Protein AF-A0A7X8KTD6-F1 (afdb_monomer_lite)

Sequence (90 aa):
NREKRWQKVMLEEGLFNNTDQHIITYDEDYWLKNAFANYNRPGFNRRKVKGVQLATNFANSDWYKFYLAVKWYKKKFFQACRDNQLDIPN

Secondary structure (DSSP, 8-state):
-HHHHHHHHHHHTTSS-GGGHHHHS--TTHHHHHHBTT--HHHHTSSS--S--B-TTGGGSHHHHHHHHHHHHHHHHHHHHHHTT-----

Structure (mmCIF, N/CA/C/O backbone):
data_AF-A0A7X8KTD6-F1
#
_entry.id   AF-A0A7X8KTD6-F1
#
loop_
_atom_site.group_PDB
_atom_site.id
_atom_site.type_symbol
_atom_site.label_atom_id
_atom_site.label_alt_id
_atom_site.label_comp_id
_atom_site.label_asym_id
_atom_site.label_entity_id
_atom_site.label_seq_id
_atom_site.pdbx_PDB_ins_code
_atom_site.Cartn_x
_atom_site.Cartn_y
_atom_site.Cartn_z
_atom_site.occupancy
_atom_site.B_iso_or_equiv
_atom_site.auth_seq_id
_atom_site.auth_comp_id
_atom_site.auth_asym_id
_atom_site.auth_atom_id
_atom_site.pdbx_PDB_model_num
ATOM 1 N N . ASN A 1 1 ? -7.478 23.291 14.080 1.00 71.00 1 ASN A N 1
ATOM 2 C CA . ASN A 1 1 ? -7.769 21.925 13.590 1.00 71.00 1 ASN A CA 1
ATOM 3 C C . ASN A 1 1 ? -8.812 21.985 12.477 1.00 71.00 1 ASN A C 1
ATOM 5 O O . ASN A 1 1 ? -9.999 22.025 12.769 1.00 71.00 1 ASN A O 1
ATOM 9 N N . ARG A 1 2 ? -8.371 22.110 11.217 1.00 86.12 2 ARG A N 1
ATOM 10 C CA . ARG A 1 2 ? -9.234 22.295 10.030 1.00 86.12 2 ARG A CA 1
ATOM 11 C C . ARG A 1 2 ? -9.948 20.999 9.633 1.00 86.12 2 ARG A C 1
ATOM 13 O O . ARG A 1 2 ? -11.137 21.030 9.356 1.00 86.12 2 ARG A O 1
ATOM 20 N N . GLU A 1 3 ? -9.241 19.877 9.682 1.00 86.56 3 GLU A N 1
ATOM 21 C CA . GLU A 1 3 ? -9.749 18.552 9.305 1.00 86.56 3 GLU A CA 1
ATOM 22 C C . GLU A 1 3 ? -10.917 18.097 10.191 1.00 86.56 3 GLU A C 1
ATOM 24 O O . GLU A 1 3 ? -11.984 17.776 9.684 1.00 86.56 3 GLU A O 1
ATOM 29 N N . LYS A 1 4 ? -10.789 18.235 11.519 1.00 88.06 4 LYS A N 1
ATOM 30 C CA . LYS A 1 4 ? -11.882 17.940 12.465 1.00 88.06 4 LYS A CA 1
ATOM 31 C C . LYS A 1 4 ? -13.151 18.763 12.218 1.00 88.06 4 LYS A C 1
ATOM 33 O O . LYS A 1 4 ? -14.248 18.291 12.490 1.00 88.06 4 LYS A O 1
ATOM 38 N N . ARG A 1 5 ? -13.015 20.002 11.724 1.00 91.50 5 ARG A N 1
ATOM 39 C CA . ARG A 1 5 ? -14.175 20.837 11.370 1.00 91.50 5 ARG A CA 1
ATOM 40 C C . ARG A 1 5 ? -14.870 20.301 10.121 1.00 91.50 5 ARG A C 1
ATOM 42 O O . ARG A 1 5 ? -16.089 20.237 10.114 1.00 91.50 5 ARG A O 1
ATOM 49 N N . TRP A 1 6 ? -14.107 19.874 9.117 1.00 90.62 6 TRP A N 1
ATOM 50 C CA . TRP A 1 6 ? -14.662 19.246 7.916 1.00 90.62 6 TRP A CA 1
ATOM 51 C C . TRP A 1 6 ? -15.331 17.905 8.210 1.00 90.62 6 TRP A C 1
ATOM 53 O O . TRP A 1 6 ? -16.445 17.694 7.752 1.00 90.62 6 TRP A O 1
ATOM 63 N N . GLN A 1 7 ? -14.714 17.051 9.032 1.00 90.94 7 GLN A N 1
ATOM 64 C CA . GLN A 1 7 ? -15.328 15.798 9.491 1.00 90.94 7 GLN A CA 1
ATOM 65 C C . GLN A 1 7 ? -16.678 16.051 10.169 1.00 90.94 7 GLN A C 1
ATOM 67 O O . GLN A 1 7 ? -17.657 15.378 9.870 1.00 90.94 7 GLN A O 1
ATOM 72 N N . LYS A 1 8 ? -16.742 17.062 11.045 1.00 91.56 8 LYS A N 1
ATOM 73 C CA . LYS A 1 8 ? -17.980 17.451 11.721 1.00 91.56 8 LYS A CA 1
ATOM 74 C C . LYS A 1 8 ? -19.058 17.905 10.728 1.00 91.56 8 LYS A C 1
ATOM 76 O O . LYS A 1 8 ? -20.159 17.376 10.782 1.00 91.56 8 LYS A O 1
ATOM 81 N N . VAL A 1 9 ? -18.727 18.813 9.806 1.00 93.88 9 VAL A N 1
ATOM 82 C CA . VAL A 1 9 ? -19.666 19.286 8.768 1.00 93.88 9 VAL A CA 1
ATOM 83 C C . VAL A 1 9 ? -20.180 18.121 7.922 1.00 93.88 9 VAL A C 1
ATOM 85 O O . VAL A 1 9 ? -21.372 18.007 7.687 1.00 93.88 9 VAL A O 1
ATOM 88 N N . MET A 1 10 ? -19.301 17.209 7.508 1.00 92.88 10 MET A N 1
ATOM 89 C CA . MET A 1 10 ? -19.682 16.041 6.712 1.00 92.88 10 MET A CA 1
ATOM 90 C C . MET A 1 10 ? -20.676 15.108 7.426 1.00 92.88 10 MET A C 1
ATOM 92 O O . MET A 1 10 ? -21.538 14.530 6.767 1.00 92.88 10 MET A O 1
ATOM 96 N N . LEU A 1 11 ? -20.569 14.973 8.752 1.00 92.12 11 LEU A N 1
ATOM 97 C CA . LEU A 1 11 ? -21.515 14.206 9.569 1.00 92.12 11 LEU A CA 1
ATOM 98 C C . LEU A 1 11 ? -22.831 14.969 9.798 1.00 92.12 11 LEU A C 1
ATOM 100 O O . LEU A 1 11 ? -23.899 14.370 9.729 1.00 92.12 11 LEU A O 1
ATOM 104 N N . GLU A 1 12 ? -22.762 16.278 10.062 1.00 94.31 12 GLU A N 1
ATOM 105 C CA . GLU A 1 12 ? -23.941 17.134 10.285 1.00 94.31 12 GLU A CA 1
ATOM 106 C C . GLU A 1 12 ? -24.823 17.243 9.034 1.00 94.31 12 GLU A C 1
ATOM 108 O O . GLU A 1 12 ? -26.044 17.179 9.141 1.00 94.31 12 GLU A O 1
ATOM 113 N N . GLU A 1 13 ? -24.212 17.324 7.850 1.00 95.44 13 GLU A N 1
ATOM 114 C CA . GLU A 1 13 ? -24.910 17.380 6.558 1.00 95.44 13 GLU A CA 1
ATOM 115 C C . GLU A 1 13 ? -25.357 15.994 6.049 1.00 95.44 13 GLU A C 1
ATOM 117 O O . GLU A 1 13 ? -25.906 15.876 4.955 1.00 95.44 13 GLU A O 1
ATOM 122 N N . GLY A 1 14 ? -25.102 14.918 6.807 1.00 92.06 14 GLY A N 1
ATOM 123 C CA . GLY A 1 14 ? -25.501 13.556 6.441 1.00 92.06 14 GLY A CA 1
ATOM 124 C C . GLY A 1 14 ? -24.782 12.981 5.215 1.00 92.06 14 GLY A C 1
ATOM 125 O O . GLY A 1 14 ? -25.247 11.996 4.644 1.00 92.06 14 GLY A O 1
ATOM 126 N N . LEU A 1 15 ? -23.649 13.568 4.806 1.00 92.25 15 LEU A N 1
ATOM 127 C CA . LEU A 1 15 ? -22.806 13.038 3.724 1.00 92.25 15 LEU A CA 1
ATOM 128 C C . LEU A 1 15 ? -22.128 11.725 4.133 1.00 92.25 15 LEU A C 1
ATOM 130 O O . LEU A 1 15 ? -21.853 10.875 3.290 1.00 92.25 15 LEU A O 1
ATOM 134 N N . PHE A 1 16 ? -21.870 11.585 5.432 1.00 91.44 16 PHE A N 1
ATOM 135 C CA . PHE A 1 16 ? -21.366 10.385 6.082 1.00 91.44 16 PHE A CA 1
ATOM 136 C C . PHE A 1 16 ? -22.103 10.179 7.402 1.00 91.44 16 PHE A C 1
ATOM 138 O O . PHE A 1 16 ? -22.690 11.107 7.960 1.00 91.44 16 PHE A O 1
ATOM 145 N N . ASN A 1 17 ? -22.042 8.966 7.935 1.00 90.00 17 ASN A N 1
ATOM 146 C CA . ASN A 1 17 ? -22.559 8.644 9.258 1.00 90.00 17 ASN A CA 1
ATOM 147 C C . ASN A 1 17 ? -21.427 8.194 10.198 1.00 90.00 17 ASN A C 1
ATOM 149 O O . ASN A 1 17 ? -20.280 8.005 9.799 1.00 90.00 17 ASN A O 1
ATOM 153 N N . ASN A 1 18 ? -21.748 7.987 11.477 1.00 85.06 18 ASN A N 1
ATOM 154 C CA . ASN A 1 18 ? -20.753 7.604 12.487 1.00 85.06 18 ASN A CA 1
ATOM 155 C C . ASN A 1 18 ? -20.072 6.244 12.217 1.00 85.06 18 ASN A C 1
ATOM 157 O O . ASN A 1 18 ? -19.027 5.962 12.799 1.00 85.06 18 ASN A O 1
ATOM 161 N N . THR A 1 19 ? -20.631 5.392 11.350 1.00 86.75 19 THR A N 1
ATOM 162 C CA . THR A 1 19 ? -19.999 4.123 10.943 1.00 86.75 19 THR A CA 1
ATOM 163 C C . THR A 1 19 ? -18.934 4.323 9.856 1.00 86.75 19 THR A C 1
ATOM 165 O O . THR A 1 19 ? -17.995 3.530 9.741 1.00 86.75 19 THR A O 1
ATOM 168 N N . ASP A 1 20 ? -18.975 5.459 9.157 1.00 86.50 20 ASP A N 1
ATOM 169 C CA . ASP A 1 20 ? -18.012 5.860 8.127 1.00 86.50 20 ASP A CA 1
ATOM 170 C C . ASP A 1 20 ? -16.753 6.514 8.711 1.00 86.50 20 ASP A C 1
ATOM 172 O O . ASP A 1 20 ? -15.958 7.118 7.990 1.00 86.50 20 ASP A O 1
ATOM 176 N N . GLN A 1 21 ? -16.526 6.384 10.024 1.00 80.94 21 GLN A N 1
ATOM 177 C CA . GLN A 1 21 ? -15.384 6.992 10.710 1.00 80.94 21 GLN A CA 1
ATOM 178 C C . GLN A 1 21 ? -14.043 6.632 10.048 1.00 80.94 21 GLN A C 1
ATOM 180 O O . GLN A 1 21 ? -13.132 7.457 9.998 1.00 80.94 21 GLN A O 1
ATOM 185 N N . HIS A 1 22 ? -13.944 5.414 9.510 1.00 77.25 22 HIS A N 1
ATOM 186 C CA . HIS A 1 22 ? -12.781 4.893 8.793 1.00 77.25 22 HIS A CA 1
ATOM 187 C C . HIS A 1 22 ? -12.550 5.542 7.414 1.00 77.25 22 HIS A C 1
ATOM 189 O O . HIS A 1 22 ? -11.442 5.465 6.895 1.00 77.25 22 HIS A O 1
ATOM 195 N N . ILE A 1 23 ? -13.570 6.181 6.831 1.00 79.56 23 ILE A N 1
ATOM 196 C CA . ILE A 1 23 ? -13.503 6.901 5.550 1.00 79.56 23 ILE A CA 1
ATOM 197 C C . ILE A 1 23 ? -13.136 8.368 5.788 1.00 79.56 23 ILE A C 1
ATOM 199 O O . ILE A 1 23 ? -12.311 8.933 5.075 1.00 79.56 23 ILE A O 1
ATOM 203 N N . ILE A 1 24 ? -13.730 8.989 6.811 1.00 84.50 24 ILE A N 1
ATOM 204 C CA . ILE A 1 24 ? -13.527 10.415 7.110 1.00 84.50 24 ILE A CA 1
ATOM 205 C C . ILE A 1 24 ? -12.265 10.690 7.937 1.00 84.50 24 ILE A C 1
ATOM 207 O O . ILE A 1 24 ? -11.856 11.845 8.067 1.00 84.50 24 ILE A O 1
ATOM 211 N N . THR A 1 25 ? -11.647 9.656 8.513 1.00 83.38 25 THR A N 1
ATOM 212 C CA . THR A 1 25 ? -10.391 9.773 9.264 1.00 83.38 25 THR A CA 1
ATOM 213 C C . THR A 1 25 ? -9.240 9.273 8.411 1.00 83.38 25 THR A C 1
ATOM 215 O O . THR A 1 25 ? -9.171 8.089 8.092 1.00 83.38 25 THR A O 1
ATOM 218 N N . TYR A 1 26 ? -8.309 10.164 8.073 1.00 83.31 26 TYR A N 1
ATOM 219 C CA . TYR A 1 26 ? -7.099 9.763 7.374 1.00 83.31 26 TYR A CA 1
ATOM 220 C C . TYR A 1 26 ? -6.173 8.972 8.309 1.00 83.31 26 TYR A C 1
ATOM 222 O O . TYR A 1 26 ? -5.703 9.487 9.324 1.00 83.31 26 TYR A O 1
ATOM 230 N N . ASP A 1 27 ? -5.901 7.717 7.953 1.00 88.88 27 ASP A N 1
ATOM 231 C CA . ASP A 1 27 ? -4.876 6.882 8.578 1.00 88.88 27 ASP A CA 1
ATOM 232 C C . ASP A 1 27 ? -3.749 6.650 7.569 1.00 88.88 27 ASP A C 1
ATOM 234 O O . ASP A 1 27 ? -3.862 5.836 6.652 1.00 88.88 27 ASP A O 1
ATOM 238 N N . GLU A 1 28 ? -2.650 7.381 7.752 1.00 89.75 28 GLU A N 1
ATOM 239 C CA . GLU A 1 28 ? -1.465 7.322 6.886 1.00 89.75 28 GLU A CA 1
ATOM 240 C C . GLU A 1 28 ? -0.873 5.908 6.757 1.00 89.75 28 GLU A C 1
ATOM 242 O O . GLU A 1 28 ? -0.257 5.581 5.743 1.00 89.75 28 GLU A O 1
ATOM 247 N N . ASP A 1 29 ? -1.102 5.055 7.756 1.00 93.44 29 ASP A N 1
ATOM 248 C CA . ASP A 1 29 ? -0.547 3.709 7.832 1.00 93.44 29 ASP A CA 1
ATOM 249 C C . ASP A 1 29 ? -1.567 2.626 7.430 1.00 93.44 29 ASP A C 1
ATOM 251 O O . ASP A 1 29 ? -1.259 1.434 7.511 1.00 93.44 29 ASP A O 1
ATOM 255 N N . TYR A 1 30 ? -2.774 3.005 6.989 1.00 92.88 30 TYR A N 1
ATOM 256 C CA . TYR A 1 30 ? -3.892 2.086 6.729 1.00 92.88 30 TYR A CA 1
ATOM 257 C C . TYR A 1 30 ? -3.511 0.928 5.795 1.00 92.88 30 TYR A C 1
ATOM 259 O O . TYR A 1 30 ? -3.710 -0.247 6.114 1.00 92.88 30 TYR A O 1
ATOM 267 N N . TRP A 1 31 ? -2.890 1.235 4.653 1.00 94.81 31 TRP A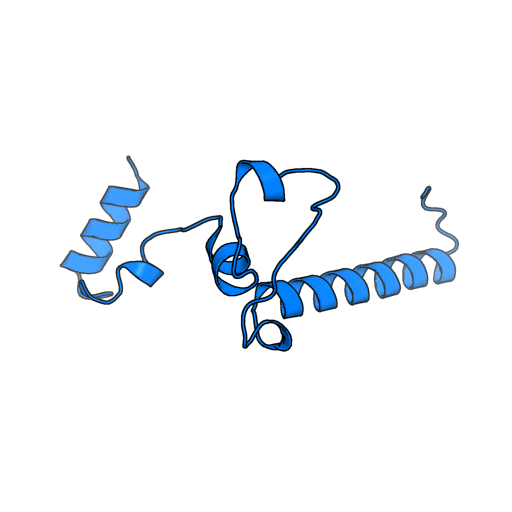 N 1
ATOM 268 C CA . TRP A 1 31 ? -2.464 0.215 3.690 1.00 94.81 31 TRP A CA 1
ATOM 269 C C . TRP A 1 31 ? -1.406 -0.732 4.259 1.00 94.81 31 TRP A C 1
ATOM 271 O O . TRP A 1 31 ? -1.436 -1.925 3.960 1.00 94.81 31 TRP A O 1
ATOM 281 N N . LEU A 1 32 ? -0.493 -0.232 5.095 1.00 95.56 32 LEU A N 1
ATOM 282 C CA . LEU A 1 32 ? 0.547 -1.049 5.722 1.00 95.56 32 LEU A CA 1
ATOM 283 C C . LEU A 1 32 ? -0.038 -1.966 6.801 1.00 95.56 32 LEU A C 1
ATOM 285 O O . LEU A 1 32 ? 0.295 -3.150 6.827 1.00 95.56 32 LEU A O 1
ATOM 289 N N . LYS A 1 33 ? -0.950 -1.450 7.634 1.00 95.38 33 LYS A N 1
ATOM 290 C CA . LYS A 1 33 ? -1.675 -2.228 8.653 1.00 95.38 33 LYS A CA 1
ATOM 291 C C . LYS A 1 33 ? -2.467 -3.381 8.037 1.00 95.38 33 LYS A C 1
ATOM 293 O O . LYS A 1 33 ? -2.457 -4.480 8.575 1.00 95.38 33 LYS A O 1
ATOM 298 N N . ASN A 1 34 ? -3.101 -3.151 6.886 1.00 95.06 34 ASN A N 1
ATOM 299 C CA . ASN A 1 34 ? -3.866 -4.187 6.186 1.00 95.06 34 ASN A CA 1
ATOM 300 C C . ASN A 1 34 ? -2.992 -5.194 5.430 1.00 95.06 34 ASN A C 1
ATOM 302 O O . ASN A 1 34 ? -3.423 -6.315 5.174 1.00 95.06 34 ASN A O 1
ATOM 306 N N . ALA A 1 35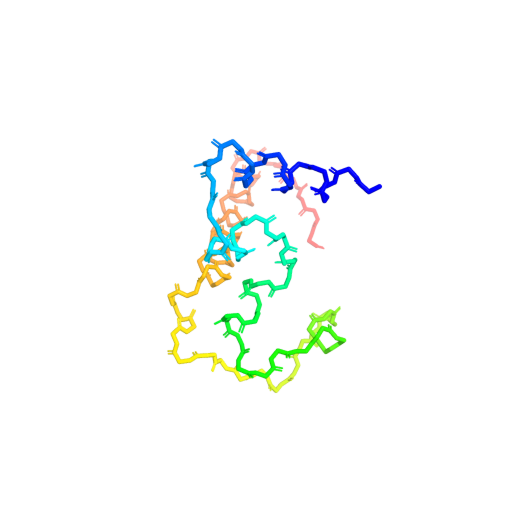 ? -1.776 -4.810 5.042 1.00 97.25 35 ALA A N 1
ATOM 307 C CA . ALA A 1 35 ? -0.876 -5.677 4.292 1.00 97.25 35 ALA A CA 1
ATOM 308 C C . ALA A 1 35 ? -0.018 -6.577 5.199 1.00 97.25 35 ALA A C 1
ATOM 310 O O . ALA A 1 35 ? 0.334 -7.692 4.807 1.00 97.25 35 ALA A O 1
ATOM 311 N N . PHE A 1 36 ? 0.321 -6.129 6.408 1.00 97.38 36 PHE A N 1
ATOM 312 C CA . PHE A 1 36 ? 1.299 -6.805 7.259 1.00 97.38 36 PHE A CA 1
ATOM 313 C C . PHE A 1 36 ? 0.748 -7.094 8.655 1.00 97.38 36 PHE A C 1
ATOM 315 O O . PHE A 1 36 ? 0.437 -6.180 9.415 1.00 97.38 36 PHE A O 1
ATOM 322 N N . ALA A 1 37 ? 0.709 -8.375 9.026 1.00 97.00 37 ALA A N 1
ATOM 323 C CA . ALA A 1 37 ? 0.185 -8.844 10.309 1.00 97.00 37 ALA A CA 1
ATOM 324 C C . ALA A 1 37 ? 0.990 -8.331 11.516 1.00 97.00 37 ALA A C 1
ATOM 326 O O . ALA A 1 37 ? 0.450 -8.193 12.609 1.00 97.00 37 ALA A O 1
ATOM 327 N N . ASN A 1 38 ? 2.276 -8.025 11.322 1.00 97.00 38 ASN A N 1
ATOM 328 C CA . ASN A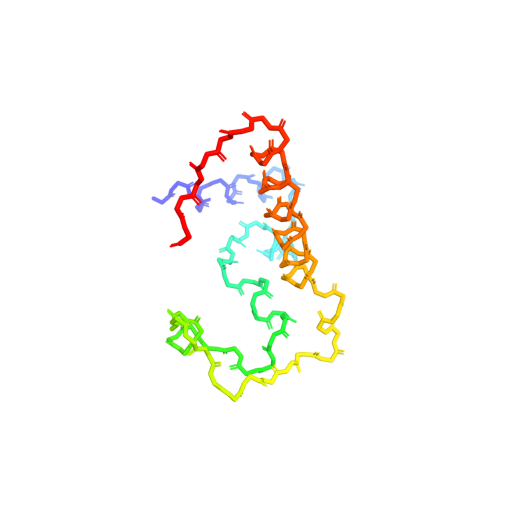 1 38 ? 3.164 -7.501 12.359 1.00 97.00 38 ASN A CA 1
ATOM 329 C C . ASN A 1 38 ? 3.576 -6.040 12.129 1.00 97.00 38 ASN A C 1
ATOM 331 O O . ASN A 1 38 ? 4.677 -5.631 12.524 1.00 97.00 38 ASN A O 1
ATOM 335 N N . TYR A 1 39 ? 2.712 -5.258 11.471 1.00 96.38 39 TYR A N 1
ATOM 336 C CA . TYR A 1 39 ? 2.969 -3.844 11.231 1.00 96.38 39 TYR A CA 1
ATOM 337 C C . TYR A 1 39 ? 3.299 -3.103 12.532 1.00 96.38 39 TYR A C 1
ATOM 339 O O . TYR A 1 39 ? 2.566 -3.151 13.518 1.00 96.38 39 TYR A O 1
ATOM 347 N N . ASN A 1 40 ? 4.406 -2.369 12.509 1.00 95.06 40 ASN A N 1
ATOM 348 C CA . ASN A 1 40 ? 4.725 -1.365 13.509 1.00 95.06 40 ASN A CA 1
ATOM 349 C C . ASN A 1 40 ? 5.485 -0.224 12.835 1.00 95.06 40 ASN A C 1
ATOM 351 O O . ASN A 1 40 ? 6.451 -0.445 12.101 1.00 95.06 40 ASN A O 1
ATOM 355 N N . ARG A 1 41 ? 5.065 1.008 13.103 1.00 94.38 41 ARG A N 1
ATOM 356 C CA . ARG A 1 41 ? 5.606 2.189 12.429 1.00 94.38 41 ARG A CA 1
ATOM 357 C C . ARG A 1 41 ? 7.135 2.331 12.547 1.00 94.38 41 ARG A C 1
ATOM 359 O O . ARG A 1 41 ? 7.787 2.519 11.520 1.00 94.38 41 ARG A O 1
ATOM 366 N N . PRO A 1 42 ? 7.765 2.171 13.731 1.00 93.56 42 PRO A N 1
ATOM 367 C CA . PRO A 1 42 ? 9.216 2.339 13.857 1.00 93.56 42 PRO A CA 1
ATOM 368 C C . PRO A 1 42 ? 10.036 1.307 13.066 1.00 93.56 42 PRO A C 1
ATOM 370 O O . PRO A 1 42 ? 11.115 1.623 12.563 1.00 93.56 42 PRO A O 1
ATOM 373 N N . GLY A 1 43 ? 9.553 0.067 12.961 1.00 93.44 43 GLY A N 1
ATOM 374 C CA . GL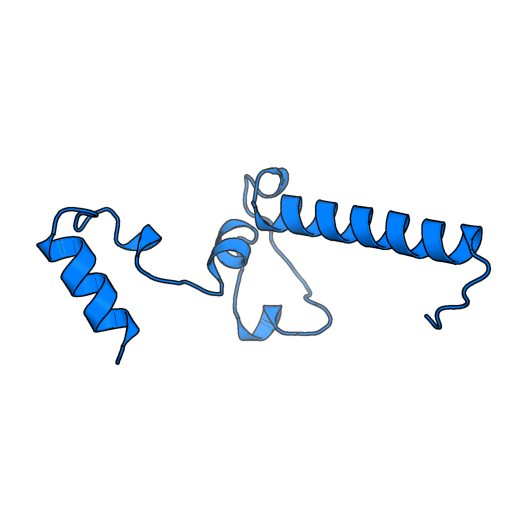Y A 1 43 ? 10.205 -1.001 12.207 1.00 93.44 43 GLY A CA 1
ATOM 375 C C . GLY A 1 43 ? 10.003 -0.864 10.701 1.00 93.44 43 GLY A C 1
ATOM 376 O O . GLY A 1 43 ? 10.943 -1.098 9.940 1.00 93.44 43 GLY A O 1
ATOM 377 N N . PHE A 1 44 ? 8.810 -0.440 10.281 1.00 94.12 44 PHE A N 1
ATOM 378 C CA . PHE A 1 44 ? 8.444 -0.302 8.871 1.00 94.12 44 PHE A CA 1
ATOM 379 C C . PHE A 1 44 ? 8.953 0.990 8.221 1.00 94.12 44 PHE A C 1
ATOM 381 O O . PHE A 1 44 ? 9.160 1.011 7.012 1.00 94.12 44 PHE A O 1
ATOM 388 N N . ASN A 1 45 ? 9.284 2.017 9.007 1.00 92.12 45 ASN A N 1
ATOM 389 C CA . ASN A 1 45 ? 9.955 3.227 8.515 1.00 92.12 45 ASN A CA 1
ATOM 390 C C . ASN A 1 45 ? 11.450 3.029 8.198 1.00 92.12 45 ASN A C 1
ATOM 392 O O . ASN A 1 45 ? 12.131 3.958 7.762 1.00 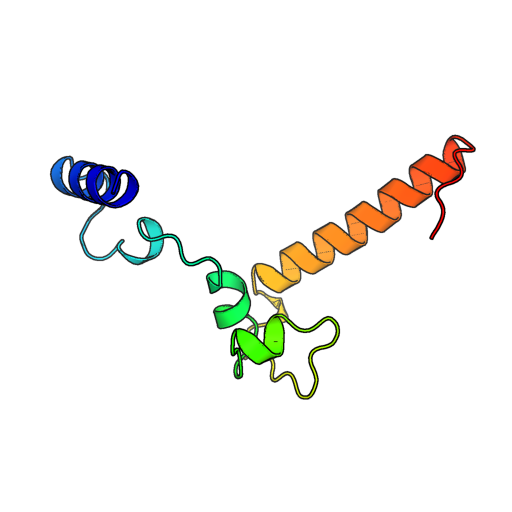92.12 45 ASN A O 1
ATOM 396 N N . ARG A 1 46 ? 12.007 1.834 8.426 1.00 92.50 46 ARG A N 1
ATOM 397 C CA . ARG A 1 46 ? 13.411 1.538 8.111 1.00 92.50 46 ARG A CA 1
ATOM 398 C C . ARG A 1 46 ? 13.584 1.271 6.619 1.00 92.50 46 ARG A C 1
ATOM 400 O O . ARG A 1 46 ? 12.752 0.629 5.991 1.00 92.50 46 ARG A O 1
ATOM 407 N N . ARG A 1 47 ? 14.758 1.623 6.076 1.00 89.94 47 ARG A N 1
ATOM 408 C CA . ARG A 1 47 ? 15.131 1.333 4.672 1.00 89.94 47 ARG A CA 1
ATOM 409 C C . ARG A 1 47 ? 14.988 -0.149 4.297 1.00 89.94 47 ARG A C 1
ATOM 411 O O . ARG A 1 47 ? 14.722 -0.468 3.142 1.00 89.94 47 ARG A O 1
ATOM 418 N N . LYS A 1 48 ? 15.218 -1.052 5.254 1.00 92.38 48 LYS A N 1
ATOM 419 C CA . LYS A 1 48 ? 14.977 -2.491 5.119 1.00 92.38 48 LYS A CA 1
ATOM 420 C C . LYS A 1 48 ? 14.196 -2.972 6.336 1.00 92.38 48 LYS A C 1
ATOM 422 O O . LYS A 1 48 ? 14.677 -2.837 7.462 1.00 92.38 48 LYS A O 1
ATOM 427 N N . VAL A 1 49 ? 13.038 -3.571 6.092 1.00 92.06 49 VAL A N 1
ATOM 428 C CA . VAL A 1 49 ? 12.212 -4.212 7.120 1.00 92.06 49 VAL A CA 1
ATOM 429 C C . VAL A 1 49 ? 12.569 -5.698 7.155 1.00 92.06 49 VAL A C 1
ATOM 431 O O . VAL A 1 49 ? 12.616 -6.350 6.113 1.00 92.06 49 VAL A O 1
ATOM 434 N N . LYS A 1 50 ? 12.889 -6.233 8.337 1.00 93.00 50 LYS A N 1
ATOM 435 C CA . LYS A 1 50 ? 13.242 -7.649 8.539 1.00 93.00 50 LYS A CA 1
ATOM 436 C C . LYS A 1 50 ? 12.121 -8.361 9.293 1.00 93.00 50 LYS A C 1
ATOM 438 O O . LYS A 1 50 ? 11.486 -7.744 10.140 1.00 93.00 50 LYS A O 1
ATOM 443 N N . GLY A 1 51 ? 11.923 -9.653 9.016 1.00 94.00 51 GLY A N 1
ATOM 444 C CA . GLY A 1 51 ? 10.952 -10.486 9.740 1.00 94.00 51 GLY A CA 1
ATOM 445 C C . GLY A 1 51 ? 9.492 -10.107 9.482 1.00 94.00 51 GLY A C 1
ATOM 446 O O . GLY A 1 51 ? 8.667 -10.208 10.381 1.00 94.00 51 GLY A O 1
ATOM 447 N N . VAL A 1 52 ? 9.178 -9.615 8.283 1.00 94.31 52 VAL A N 1
ATOM 448 C CA . VAL A 1 52 ? 7.815 -9.225 7.905 1.00 94.31 52 VAL A CA 1
ATOM 449 C C . VAL A 1 52 ? 6.891 -10.444 7.917 1.00 94.31 52 VAL A C 1
ATOM 451 O O . VAL A 1 52 ? 7.225 -11.479 7.343 1.00 94.31 52 VAL A O 1
ATOM 454 N N . GLN A 1 53 ? 5.721 -10.297 8.531 1.00 97.56 53 GLN A N 1
ATOM 455 C CA . GLN A 1 53 ? 4.629 -11.263 8.473 1.00 97.56 53 GLN A CA 1
ATOM 456 C C . GLN A 1 53 ? 3.517 -10.680 7.605 1.00 97.56 53 GLN A C 1
ATOM 458 O O . GLN A 1 53 ? 3.015 -9.587 7.869 1.00 97.56 53 GLN A O 1
ATOM 463 N N . LEU A 1 54 ? 3.158 -11.391 6.541 1.00 97.38 54 LEU A N 1
ATOM 464 C CA . LEU A 1 54 ? 2.106 -10.968 5.623 1.00 97.38 54 LEU A CA 1
ATOM 465 C C . LEU A 1 54 ? 0.733 -11.193 6.260 1.00 97.38 54 LEU A C 1
ATOM 467 O O . LEU A 1 54 ? 0.529 -12.186 6.957 1.00 97.38 54 LEU A O 1
ATOM 471 N N . ALA A 1 55 ? -0.212 -10.295 5.999 1.00 97.12 55 ALA A N 1
ATOM 472 C CA . ALA A 1 55 ? -1.616 -10.570 6.273 1.00 97.12 55 ALA A CA 1
ATOM 473 C C . ALA A 1 55 ? -2.134 -11.688 5.348 1.00 97.12 55 ALA A C 1
ATOM 475 O O . ALA A 1 55 ? -1.636 -11.870 4.233 1.00 97.12 55 ALA A O 1
ATOM 476 N N . THR A 1 56 ? -3.170 -12.414 5.776 1.00 96.88 56 THR A N 1
ATOM 477 C CA . THR A 1 56 ? -3.758 -13.544 5.029 1.00 96.88 56 THR A CA 1
ATOM 478 C C . THR A 1 56 ? -4.133 -13.179 3.588 1.00 96.88 56 THR A C 1
ATOM 480 O O . THR A 1 56 ? -3.965 -13.978 2.672 1.00 96.88 56 THR A O 1
ATOM 483 N N . ASN A 1 57 ? -4.608 -11.954 3.363 1.00 94.50 57 ASN A N 1
ATOM 484 C CA . ASN A 1 57 ? -5.036 -11.437 2.064 1.00 94.50 57 ASN A CA 1
ATOM 485 C C . ASN A 1 57 ? -4.008 -10.487 1.419 1.00 94.50 57 ASN A C 1
ATOM 487 O O . ASN A 1 57 ? -4.383 -9.677 0.571 1.00 94.50 57 ASN A O 1
ATOM 491 N N . PHE A 1 58 ? -2.724 -10.574 1.784 1.00 97.12 58 PHE A N 1
ATOM 492 C CA . PHE A 1 58 ? -1.680 -9.645 1.333 1.00 97.12 58 PHE A CA 1
ATOM 493 C C . PHE A 1 58 ? -1.658 -9.414 -0.183 1.00 97.12 58 PHE A C 1
ATOM 495 O O . PHE A 1 58 ? -1.578 -8.267 -0.624 1.00 97.12 58 PHE A O 1
ATOM 502 N N . ALA A 1 59 ? -1.789 -10.476 -0.985 1.00 96.56 59 ALA A N 1
ATOM 503 C CA . ALA A 1 59 ? -1.790 -10.387 -2.448 1.00 96.56 59 ALA A CA 1
ATOM 504 C C . ALA A 1 59 ? -2.935 -9.519 -3.013 1.00 96.56 59 ALA A C 1
ATOM 506 O O . ALA A 1 59 ? -2.824 -8.990 -4.116 1.00 96.56 59 ALA A O 1
ATOM 507 N N . ASN A 1 60 ? -4.011 -9.336 -2.247 1.00 96.44 60 ASN A N 1
ATOM 508 C CA . ASN A 1 60 ? -5.158 -8.508 -2.611 1.00 96.44 60 ASN A CA 1
ATOM 509 C C . ASN A 1 60 ? -5.150 -7.134 -1.922 1.00 96.44 60 ASN A C 1
ATOM 511 O O . ASN A 1 60 ? -6.049 -6.332 -2.183 1.00 96.44 60 ASN A O 1
ATOM 515 N N . SER A 1 61 ? -4.158 -6.848 -1.071 1.00 97.12 61 SER A N 1
ATOM 516 C CA . SER A 1 61 ? -4.035 -5.569 -0.367 1.00 97.12 61 SER A CA 1
ATOM 517 C C . SER A 1 61 ? -3.745 -4.413 -1.327 1.00 97.12 61 SER A C 1
ATOM 519 O O . SER A 1 61 ? -3.045 -4.571 -2.333 1.00 97.12 61 SER A O 1
ATOM 521 N N . ASP A 1 62 ? -4.240 -3.224 -0.989 1.00 96.56 62 ASP A N 1
ATOM 522 C CA . ASP A 1 62 ? -3.982 -2.014 -1.775 1.00 96.56 62 ASP A CA 1
ATOM 523 C C . ASP A 1 62 ? -2.498 -1.652 -1.789 1.00 96.56 62 ASP A C 1
ATOM 525 O O . ASP A 1 62 ? -1.971 -1.251 -2.826 1.00 96.56 62 ASP A O 1
ATOM 529 N N . TRP A 1 63 ? -1.788 -1.914 -0.686 1.00 96.00 63 TRP A N 1
ATOM 530 C CA . TRP A 1 63 ? -0.337 -1.771 -0.633 1.00 96.00 63 TRP A CA 1
ATOM 531 C C . TRP A 1 63 ? 0.362 -2.608 -1.709 1.00 96.00 63 TRP A C 1
ATOM 533 O O . TRP A 1 63 ? 1.232 -2.102 -2.419 1.00 96.00 63 TRP A O 1
ATOM 543 N N . TYR A 1 64 ? -0.007 -3.886 -1.854 1.00 97.00 64 TYR A N 1
ATOM 544 C CA . TYR A 1 64 ? 0.658 -4.775 -2.806 1.00 97.00 64 TYR A CA 1
ATOM 545 C C . TYR A 1 64 ? 0.339 -4.388 -4.251 1.00 97.00 64 TYR A C 1
ATOM 547 O O . TYR A 1 64 ? 1.239 -4.342 -5.091 1.00 97.00 64 TYR A O 1
ATOM 555 N N . LYS A 1 65 ? -0.914 -4.014 -4.533 1.00 97.62 65 LYS A N 1
ATOM 556 C CA . LYS A 1 65 ? -1.321 -3.478 -5.842 1.00 97.62 65 LYS A CA 1
ATOM 557 C C . LYS A 1 65 ? -0.556 -2.199 -6.183 1.00 97.62 65 LYS A C 1
ATOM 559 O O . LYS A 1 65 ? -0.021 -2.083 -7.285 1.00 97.62 65 LYS A O 1
ATOM 564 N N . PHE A 1 66 ? -0.437 -1.274 -5.230 1.00 96.69 66 PHE A N 1
ATOM 565 C CA . PHE A 1 66 ? 0.360 -0.060 -5.383 1.00 96.69 66 PHE A CA 1
ATOM 566 C C . PHE A 1 66 ? 1.835 -0.381 -5.646 1.00 96.69 66 PHE A C 1
ATOM 568 O O . PHE A 1 66 ? 2.424 0.140 -6.592 1.00 96.69 66 PHE A O 1
ATOM 575 N N . TYR A 1 67 ? 2.431 -1.287 -4.868 1.00 95.31 67 TYR A N 1
ATOM 576 C CA . TYR A 1 67 ? 3.809 -1.734 -5.066 1.00 95.31 67 TYR A CA 1
ATOM 577 C C . TYR A 1 67 ? 4.034 -2.296 -6.481 1.00 95.31 67 TYR A C 1
ATOM 579 O O . TYR A 1 67 ? 5.015 -1.941 -7.144 1.00 95.31 67 TYR A O 1
ATOM 587 N N . LEU A 1 68 ? 3.113 -3.131 -6.974 1.00 97.25 68 LEU A N 1
ATOM 588 C CA . LEU A 1 68 ? 3.159 -3.661 -8.337 1.00 97.25 68 LEU A CA 1
ATOM 589 C C . LEU A 1 68 ? 3.051 -2.548 -9.385 1.00 97.25 68 LEU A C 1
ATOM 591 O O . LEU A 1 68 ? 3.839 -2.537 -10.334 1.00 97.25 68 LEU A O 1
ATOM 595 N N . ALA A 1 69 ? 2.138 -1.592 -9.196 1.00 97.56 69 ALA A N 1
ATOM 596 C CA . ALA A 1 69 ? 1.981 -0.444 -10.084 1.00 97.56 69 ALA A CA 1
ATOM 597 C C . ALA A 1 69 ? 3.257 0.412 -10.138 1.00 97.56 69 ALA A C 1
ATOM 599 O O . ALA A 1 69 ? 3.729 0.738 -11.225 1.00 97.56 69 ALA A O 1
ATOM 600 N N . VAL A 1 70 ? 3.887 0.695 -8.993 1.00 96.31 70 VAL A N 1
ATOM 601 C CA . VAL A 1 70 ? 5.167 1.422 -8.925 1.00 96.31 70 VAL A CA 1
ATOM 602 C C . VAL A 1 70 ? 6.281 0.649 -9.628 1.00 96.31 70 VAL A C 1
ATOM 604 O O . VAL A 1 70 ? 7.062 1.235 -10.381 1.00 96.31 70 VAL A O 1
ATOM 607 N N . LYS A 1 71 ? 6.371 -0.670 -9.419 1.00 95.94 71 LYS A N 1
ATOM 608 C CA . LYS A 1 71 ? 7.370 -1.519 -10.088 1.00 95.94 71 LYS A CA 1
ATOM 609 C C . LYS A 1 71 ? 7.186 -1.497 -11.606 1.00 95.94 71 LYS A C 1
ATOM 611 O O . LYS A 1 71 ? 8.163 -1.362 -12.344 1.00 95.94 71 LYS A O 1
ATOM 616 N N . TRP A 1 72 ? 5.942 -1.608 -12.067 1.00 97.75 72 TRP A N 1
ATOM 617 C CA . TRP A 1 72 ? 5.595 -1.510 -13.480 1.00 97.75 72 TRP A CA 1
ATOM 618 C C . TRP A 1 72 ? 5.934 -0.129 -14.051 1.00 97.75 72 TRP A C 1
ATOM 620 O O . TRP A 1 72 ? 6.606 -0.050 -15.080 1.00 97.75 72 TRP A O 1
ATOM 630 N N . TYR A 1 73 ? 5.554 0.944 -13.353 1.00 97.12 73 TYR A N 1
ATOM 631 C CA . TYR A 1 73 ? 5.826 2.320 -13.759 1.00 97.12 73 TYR A CA 1
ATOM 632 C C . TYR A 1 73 ? 7.325 2.558 -13.921 1.00 97.12 73 TYR A C 1
ATOM 634 O O . TYR A 1 73 ? 7.756 2.998 -14.980 1.00 97.12 73 TYR A O 1
ATOM 642 N N . LYS A 1 74 ? 8.141 2.180 -12.928 1.00 94.94 74 LYS A N 1
ATOM 643 C CA . LYS A 1 74 ? 9.604 2.311 -13.011 1.00 94.94 74 LYS A CA 1
ATOM 644 C C . LYS A 1 74 ? 10.165 1.581 -14.227 1.00 94.94 74 LYS A C 1
ATOM 646 O O . LYS A 1 74 ? 10.982 2.139 -14.951 1.00 94.94 74 LYS A O 1
ATOM 651 N N . LYS A 1 75 ? 9.699 0.357 -14.497 1.00 95.31 75 LYS A N 1
ATOM 652 C CA . LYS A 1 75 ? 10.115 -0.397 -15.688 1.00 95.31 75 LYS A CA 1
ATOM 653 C C . LYS A 1 75 ? 9.790 0.363 -16.978 1.00 95.31 75 LYS A C 1
ATOM 655 O O . LYS A 1 75 ? 10.639 0.423 -17.863 1.00 95.31 75 LYS A O 1
ATOM 660 N N . LYS A 1 76 ? 8.580 0.921 -17.090 1.00 96.75 76 LYS A N 1
ATOM 661 C CA . LYS A 1 76 ? 8.151 1.695 -18.264 1.00 96.75 76 LYS A CA 1
ATOM 662 C C . LYS A 1 76 ? 8.914 3.003 -18.407 1.00 96.75 76 LYS A C 1
ATOM 664 O O . LYS A 1 76 ? 9.362 3.305 -19.503 1.00 96.75 76 LYS A O 1
ATOM 669 N N . PHE A 1 77 ? 9.125 3.708 -17.305 1.00 95.25 77 PHE A N 1
ATOM 670 C CA . PHE A 1 77 ? 9.910 4.931 -17.253 1.00 95.25 77 PHE A CA 1
ATOM 671 C C . PHE A 1 77 ? 11.335 4.700 -17.771 1.00 95.25 77 PHE A C 1
ATOM 673 O O . PHE A 1 77 ? 11.728 5.307 -18.758 1.00 95.25 77 PHE A O 1
ATOM 680 N N . PHE A 1 78 ? 12.069 3.734 -17.208 1.00 94.25 78 PHE A N 1
ATOM 681 C CA . PHE A 1 78 ? 13.428 3.435 -17.671 1.00 94.25 78 PHE A CA 1
ATOM 682 C C . PHE A 1 78 ? 13.478 2.914 -19.111 1.00 94.25 78 PHE A C 1
ATOM 684 O O . PHE A 1 78 ? 14.471 3.133 -19.800 1.00 94.25 78 PHE A O 1
ATOM 691 N N . GLN A 1 79 ? 12.440 2.209 -19.572 1.00 94.75 79 GLN A N 1
ATOM 692 C CA . GLN A 1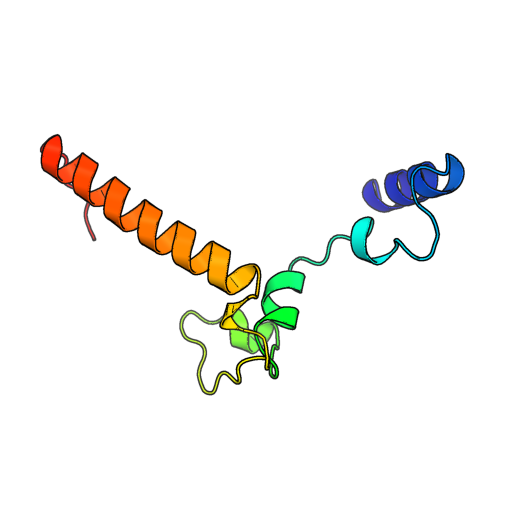 79 ? 12.347 1.828 -20.981 1.00 94.75 79 GLN A CA 1
ATOM 693 C C . GLN A 1 79 ? 12.228 3.063 -21.873 1.00 94.75 79 GLN A C 1
ATOM 695 O O . GLN A 1 79 ? 13.020 3.202 -22.795 1.00 94.75 79 GLN A O 1
ATOM 700 N N . ALA A 1 80 ? 11.318 3.982 -21.550 1.00 96.31 80 ALA A N 1
ATOM 701 C CA . ALA A 1 80 ? 11.145 5.216 -22.304 1.00 96.31 80 ALA A CA 1
ATOM 702 C C . ALA A 1 80 ? 12.433 6.055 -22.333 1.00 96.31 80 ALA A C 1
ATOM 704 O O . ALA A 1 80 ? 12.779 6.601 -23.376 1.00 96.31 80 ALA A O 1
ATOM 705 N N . CYS A 1 81 ? 13.180 6.119 -21.228 1.00 95.31 81 CYS A N 1
ATOM 706 C CA . CYS A 1 81 ? 14.471 6.807 -21.194 1.00 95.31 81 CYS A CA 1
ATOM 707 C C . CYS A 1 81 ? 15.481 6.177 -22.157 1.00 95.31 81 CYS A C 1
ATOM 709 O O . CYS A 1 81 ? 16.075 6.897 -22.954 1.00 95.31 81 CYS A O 1
ATOM 711 N N . ARG A 1 82 ? 15.613 4.842 -22.157 1.00 93.50 82 ARG A N 1
ATOM 712 C CA . ARG A 1 82 ? 16.479 4.133 -23.115 1.00 93.50 82 ARG A CA 1
ATOM 713 C C . ARG A 1 82 ? 16.065 4.387 -24.562 1.00 93.50 82 ARG A C 1
ATOM 715 O O . ARG A 1 82 ? 16.926 4.678 -25.384 1.00 93.50 82 ARG A O 1
ATOM 722 N N . ASP A 1 83 ? 14.767 4.321 -24.850 1.00 96.06 83 ASP A N 1
ATOM 723 C CA . ASP A 1 83 ? 14.228 4.536 -26.199 1.00 96.06 83 ASP A CA 1
ATOM 724 C C . ASP A 1 83 ? 14.510 5.962 -26.711 1.00 96.06 83 ASP A C 1
ATOM 726 O O . ASP A 1 83 ? 14.649 6.171 -27.912 1.00 96.06 83 ASP A O 1
ATOM 730 N N . ASN A 1 84 ? 14.649 6.931 -25.799 1.00 96.94 84 ASN A N 1
ATOM 731 C CA . ASN A 1 84 ? 14.957 8.332 -26.101 1.00 96.94 84 ASN A CA 1
ATOM 732 C C . ASN A 1 84 ? 16.422 8.713 -25.822 1.00 96.94 84 ASN A C 1
ATOM 734 O O . ASN A 1 84 ? 16.740 9.899 -25.795 1.00 96.94 84 ASN A O 1
ATOM 738 N N . GLN A 1 85 ? 17.310 7.736 -25.600 1.00 95.94 85 GLN A N 1
ATOM 739 C CA . GLN A 1 85 ? 18.738 7.963 -25.321 1.00 95.94 85 GLN A CA 1
ATOM 740 C C . GLN A 1 85 ? 19.001 8.900 -24.122 1.00 95.94 85 GLN A C 1
ATOM 742 O O . GLN A 1 85 ? 20.019 9.586 -24.060 1.00 95.94 85 GLN A O 1
ATOM 747 N N . LEU A 1 86 ? 18.082 8.922 -23.154 1.00 93.94 86 LEU A N 1
ATOM 748 C CA . LEU A 1 86 ? 18.227 9.659 -21.904 1.00 93.94 86 LEU A CA 1
ATOM 749 C C . LEU A 1 86 ? 18.925 8.773 -20.872 1.00 93.94 86 LEU A C 1
ATOM 751 O O . LEU A 1 86 ? 18.413 7.707 -20.518 1.00 93.94 86 LEU A O 1
ATOM 755 N N . ASP A 1 87 ? 20.068 9.233 -20.370 1.00 85.88 87 ASP A N 1
ATOM 756 C CA . ASP A 1 87 ? 20.783 8.568 -19.284 1.00 85.88 87 ASP A CA 1
ATOM 757 C C . ASP A 1 87 ? 20.230 9.020 -17.926 1.00 85.88 87 ASP A C 1
ATOM 759 O O . ASP A 1 87 ? 20.167 10.214 -17.625 1.00 85.88 87 ASP A O 1
ATOM 763 N N . ILE A 1 88 ? 19.800 8.055 -17.112 1.00 81.25 88 ILE A N 1
ATOM 764 C CA . ILE A 1 88 ? 19.345 8.296 -15.743 1.00 81.25 88 ILE A CA 1
ATOM 765 C C . ILE A 1 88 ? 20.262 7.505 -14.813 1.00 81.25 88 ILE A C 1
ATOM 767 O O . ILE A 1 88 ? 20.217 6.271 -14.841 1.00 81.25 88 ILE A O 1
ATOM 771 N N . PRO A 1 89 ? 21.051 8.189 -13.966 1.00 76.00 89 PRO A N 1
ATOM 772 C CA . PRO A 1 89 ? 21.903 7.515 -13.001 1.00 76.00 89 PRO A CA 1
ATOM 773 C C . PRO A 1 89 ? 21.065 6.672 -12.029 1.00 76.00 89 PRO A C 1
ATOM 775 O O . PRO A 1 89 ? 20.023 7.120 -11.542 1.00 76.00 89 PRO A O 1
ATOM 778 N N . ASN A 1 90 ? 21.531 5.448 -11.763 1.00 56.81 90 ASN A N 1
ATOM 779 C CA . ASN A 1 90 ? 20.919 4.506 -10.815 1.00 56.81 90 ASN A CA 1
ATOM 780 C C . ASN A 1 90 ? 21.294 4.794 -9.359 1.00 56.81 90 ASN A C 1
ATOM 782 O O . ASN A 1 90 ? 22.484 5.082 -9.101 1.00 56.81 90 ASN A O 1
#

Foldseek 3Di:
DVLVVVLVVCCVVVVDHPVCCVVSDDDPCVLVVQFFVPDDDVQVPDPDRPPTHGDPCNCVGPVNVVVVVVVVVVVVVVVVCVVVVHDDDD

pLDDT: mean 92.12, std 6.56, range [56.81, 97.75]

Radius of gyration: 19.13 Å; chains: 1; bounding box: 47×36×40 Å